Protein AF-A0A816GEP4-F1 (afdb_monomer_lite)

Radius of gyration: 15.09 Å; chains: 1; bounding box: 33×32×38 Å

InterPro domains:
  IPR001841 Zinc finger, RING-type [PF13639] (26-65)
  IPR001841 Zinc finger, RING-type [PS50089] (26-65)
  IPR001841 Zinc finger, RING-type [SM00184] (26-64)
  IPR003613 U-box domain [SM00504] (23-87)
  IPR013083 Zinc finger, RING/FYVE/PHD-type [G3DSA:3.30.40.10] (1-109)

Secondary structure (DSSP, 8-state):
--------BTTEEES-GGGS-GGGB-TTTSSB-SSEEE-TTS-EEEHHHHHHHHHHT-SB-TTT--B--STT-EEPPHHHHHHHHTSEEEETTT--EEEEGGGHHHHH-

Organism: Adineta ricciae (NCBI:txid249248)

Foldseek 3Di:
DDPPPQPPDPFKGFPDQPPDDQLQAAPQPRHGEDQWWAAPVRDIHHLVRVQCCCPPPDQADPPPRHGHDNVRIHGDDPVSVVSQQQGWIAGPPPRRTRHRNVCVVVVVD

Structure (mmCIF, N/CA/C/O backbone):
data_AF-A0A816GEP4-F1
#
_entry.id   AF-A0A816GEP4-F1
#
loop_
_atom_site.group_PDB
_atom_site.id
_atom_site.type_symbol
_atom_site.label_atom_id
_atom_site.label_alt_id
_atom_site.label_comp_id
_atom_site.label_asym_id
_atom_site.label_entity_id
_atom_site.label_seq_id
_atom_site.pdbx_PDB_ins_code
_atom_site.Cartn_x
_atom_site.Cartn_y
_atom_site.Cartn_z
_atom_site.occupancy
_atom_site.B_iso_or_equiv
_atom_site.auth_seq_id
_atom_site.auth_comp_id
_atom_site.auth_asym_id
_atom_site.auth_atom_id
_atom_site.pdbx_PDB_model_num
ATOM 1 N N . MET A 1 1 ? 11.938 -18.811 17.958 1.00 34.25 1 MET A N 1
ATOM 2 C CA . MET A 1 1 ? 11.730 -17.418 18.396 1.00 34.25 1 MET A CA 1
ATOM 3 C C . MET A 1 1 ? 10.942 -16.727 17.298 1.00 34.25 1 MET 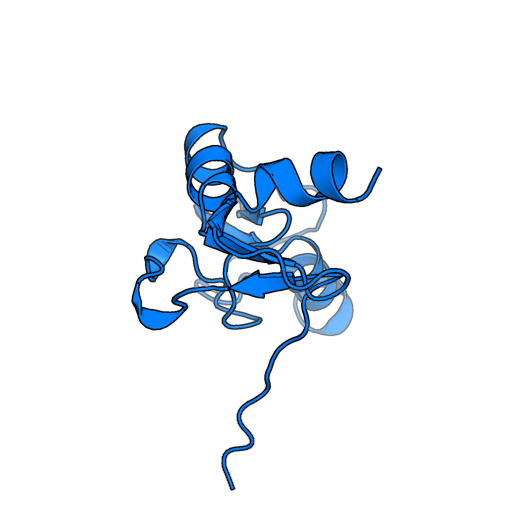A C 1
ATOM 5 O O . MET A 1 1 ? 11.526 -16.341 16.298 1.00 34.25 1 MET A O 1
ATOM 9 N N . PHE A 1 2 ? 9.617 -16.705 17.423 1.00 30.77 2 PHE A N 1
ATOM 10 C CA . PHE A 1 2 ? 8.728 -15.987 16.511 1.00 30.77 2 PHE A CA 1
ATOM 11 C C . PHE A 1 2 ? 8.091 -14.888 17.351 1.00 30.77 2 PHE A C 1
ATOM 13 O O . PHE A 1 2 ? 7.111 -15.126 18.054 1.00 30.77 2 PHE A O 1
ATOM 20 N N . GLU A 1 3 ? 8.736 -13.726 17.392 1.00 37.00 3 GLU A N 1
ATOM 21 C CA . GLU A 1 3 ? 8.128 -12.556 18.011 1.00 37.00 3 GLU A CA 1
ATOM 22 C C . GLU A 1 3 ? 6.952 -12.152 17.129 1.00 37.00 3 GLU A C 1
ATOM 24 O O . GLU A 1 3 ? 7.126 -11.770 15.970 1.00 37.00 3 GLU A O 1
ATOM 29 N N . GLN A 1 4 ? 5.753 -12.318 17.685 1.00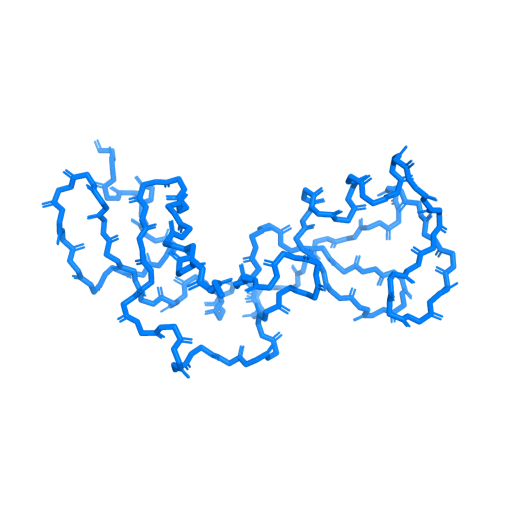 39.44 4 GLN A N 1
ATOM 30 C CA . GLN A 1 4 ? 4.531 -11.698 17.205 1.00 39.44 4 GLN A CA 1
ATOM 31 C C . GLN A 1 4 ? 4.805 -10.198 17.127 1.00 39.44 4 GLN A C 1
ATOM 33 O O . GLN A 1 4 ? 4.767 -9.489 18.132 1.00 39.44 4 GLN A O 1
ATOM 38 N N . ARG A 1 5 ? 5.171 -9.724 15.935 1.00 43.00 5 ARG A N 1
ATOM 39 C CA . ARG A 1 5 ? 5.257 -8.299 15.655 1.00 43.00 5 ARG A CA 1
ATOM 40 C C . ARG A 1 5 ? 3.826 -7.807 15.606 1.00 43.00 5 ARG A C 1
ATOM 42 O O . ARG A 1 5 ? 3.199 -7.844 14.559 1.00 43.00 5 ARG A O 1
ATOM 49 N N . ASN A 1 6 ? 3.335 -7.385 16.763 1.00 43.22 6 ASN A N 1
ATOM 50 C CA . ASN A 1 6 ? 2.208 -6.482 16.852 1.00 43.22 6 ASN A CA 1
ATOM 51 C C . ASN A 1 6 ? 2.639 -5.198 16.127 1.00 43.22 6 ASN A C 1
ATOM 53 O O . ASN A 1 6 ? 3.326 -4.345 16.695 1.00 43.22 6 ASN A O 1
ATOM 57 N N . THR A 1 7 ? 2.406 -5.142 14.816 1.00 48.84 7 THR A N 1
ATOM 58 C CA . THR A 1 7 ? 2.743 -3.992 13.984 1.00 48.84 7 THR A CA 1
ATOM 59 C C . THR A 1 7 ? 1.750 -2.904 14.326 1.00 48.84 7 THR A C 1
ATOM 61 O O . THR A 1 7 ? 0.668 -2.848 13.751 1.00 48.84 7 THR A O 1
ATOM 64 N N . VAL A 1 8 ? 2.116 -2.062 15.291 1.00 49.28 8 VAL A N 1
ATOM 65 C CA . VAL A 1 8 ? 1.450 -0.783 15.525 1.00 49.28 8 VAL A CA 1
ATOM 66 C C . VAL A 1 8 ? 1.559 -0.000 14.218 1.00 49.28 8 VAL A C 1
ATOM 68 O O . VAL A 1 8 ? 2.608 0.564 13.902 1.00 49.28 8 VAL A O 1
ATOM 71 N N . HIS A 1 9 ? 0.500 -0.048 13.415 1.00 63.91 9 HIS A N 1
ATOM 72 C CA . HIS A 1 9 ? 0.295 0.902 12.334 1.00 63.91 9 HIS A CA 1
ATOM 73 C C . HIS A 1 9 ? -0.063 2.234 12.990 1.00 63.91 9 HIS A C 1
ATOM 75 O O . HIS A 1 9 ? -0.601 2.240 14.093 1.00 63.91 9 HIS A O 1
ATOM 81 N N . ASP A 1 10 ? 0.291 3.347 12.351 1.00 69.81 10 ASP A N 1
ATOM 82 C CA . ASP A 1 10 ? 0.129 4.727 12.839 1.00 69.81 10 ASP A CA 1
ATOM 83 C C . ASP A 1 10 ? -1.268 4.970 13.479 1.00 69.81 10 ASP A C 1
ATOM 85 O O . ASP A 1 10 ? -2.228 5.321 12.799 1.00 69.81 10 ASP A O 1
ATOM 89 N N . GLY A 1 11 ? -1.415 4.693 14.782 1.00 84.06 11 GLY A N 1
ATOM 90 C CA . GLY A 1 11 ? -2.655 4.870 15.549 1.00 84.06 11 GLY A CA 1
ATOM 91 C C . GLY A 1 11 ? -3.690 3.725 15.559 1.00 84.06 11 GLY A C 1
ATOM 92 O O . GLY A 1 11 ? -4.766 3.927 16.134 1.00 84.06 11 GLY A O 1
ATOM 93 N N . TYR A 1 12 ? -3.432 2.543 14.976 1.00 91.38 12 TYR A N 1
ATOM 94 C CA . TYR A 1 12 ? -4.423 1.449 14.961 1.00 91.38 12 TYR A CA 1
ATOM 95 C C . TYR A 1 12 ? -3.865 0.016 14.895 1.00 91.38 12 TYR A C 1
ATOM 97 O O . TYR A 1 12 ? -2.746 -0.232 14.449 1.00 91.38 12 TYR A O 1
ATOM 105 N N . GLU A 1 13 ? -4.710 -0.939 15.293 1.00 92.00 13 GLU A N 1
ATOM 106 C CA . GLU A 1 13 ? -4.533 -2.391 15.140 1.00 92.00 13 GLU A CA 1
ATOM 107 C C . GLU A 1 13 ? -5.718 -2.994 14.358 1.00 92.00 13 GLU A C 1
ATOM 109 O O . GLU A 1 13 ? -6.837 -2.486 14.442 1.00 92.00 13 GLU A O 1
ATOM 114 N N . TYR A 1 14 ? -5.509 -4.049 13.566 1.00 93.06 14 TYR A N 1
ATOM 115 C CA . TYR A 1 14 ? -6.610 -4.724 12.862 1.00 93.06 14 TYR A CA 1
ATOM 116 C C . TYR A 1 14 ? -7.395 -5.612 13.835 1.00 93.06 14 TYR A C 1
ATOM 118 O O . TYR A 1 14 ? -6.806 -6.326 14.640 1.00 93.06 14 TYR A O 1
ATOM 126 N N . VAL A 1 15 ? -8.730 -5.580 13.764 1.00 92.62 15 VAL A N 1
ATOM 127 C CA . VAL A 1 15 ? -9.588 -6.338 14.700 1.00 92.62 15 VAL A CA 1
ATOM 128 C C . VAL A 1 15 ? -9.494 -7.847 14.465 1.00 92.62 15 VAL A C 1
ATOM 130 O O . VAL A 1 15 ? -9.502 -8.619 15.419 1.00 92.62 15 VAL A O 1
ATOM 133 N N . ASP A 1 16 ? -9.411 -8.263 13.202 1.00 88.56 16 ASP A N 1
ATOM 134 C CA . ASP A 1 16 ? -9.304 -9.668 12.812 1.00 88.56 16 ASP A CA 1
ATOM 135 C C . ASP A 1 16 ? -8.407 -9.800 11.575 1.00 88.56 16 ASP A C 1
ATOM 137 O O . ASP A 1 16 ? -8.878 -9.788 10.437 1.00 88.56 16 ASP A O 1
ATOM 141 N N . GLU A 1 17 ? -7.095 -9.902 11.804 1.00 86.50 17 GLU A N 1
ATOM 142 C CA . GLU A 1 17 ? -6.099 -10.085 10.740 1.00 86.50 17 GLU A CA 1
ATOM 143 C C . GLU A 1 17 ? -6.316 -11.368 9.929 1.00 86.50 17 GLU A C 1
ATOM 145 O O . GLU A 1 17 ? -6.050 -11.385 8.729 1.00 86.50 17 GLU A O 1
ATOM 150 N N . ALA A 1 18 ? -6.823 -12.432 10.559 1.00 88.19 18 ALA A N 1
ATOM 151 C CA . ALA A 1 18 ? -7.036 -13.720 9.902 1.00 88.19 18 ALA A CA 1
ATOM 152 C C . ALA A 1 18 ? -8.205 -13.682 8.904 1.00 88.19 18 ALA A C 1
ATOM 154 O O . ALA A 1 18 ? -8.241 -14.483 7.971 1.00 88.19 18 ALA A O 1
ATOM 155 N N . SER A 1 19 ? -9.144 -12.750 9.088 1.00 90.19 19 SER A N 1
ATOM 156 C CA . SER A 1 19 ? -10.260 -12.521 8.163 1.00 90.19 19 SER A CA 1
ATOM 157 C C . SER A 1 19 ? -9.908 -11.666 6.944 1.00 90.19 19 SER A C 1
ATOM 159 O O . SER A 1 19 ? -10.728 -11.537 6.031 1.00 90.19 19 SER A O 1
ATOM 161 N N . ILE A 1 20 ? -8.721 -11.051 6.918 1.00 94.06 20 ILE A N 1
ATOM 162 C CA . ILE A 1 20 ? -8.327 -10.169 5.822 1.00 94.06 20 ILE A CA 1
ATOM 163 C C . ILE A 1 20 ? -8.013 -11.008 4.587 1.00 94.06 20 ILE A C 1
ATOM 165 O O . ILE A 1 20 ? -7.227 -11.952 4.640 1.00 94.06 20 ILE A O 1
ATOM 169 N N . ASP A 1 21 ? -8.614 -10.624 3.462 1.00 95.44 21 ASP A N 1
ATOM 170 C CA . ASP A 1 21 ? -8.377 -11.271 2.176 1.00 95.44 21 ASP A CA 1
ATOM 171 C C . ASP A 1 21 ? -6.871 -11.233 1.826 1.00 95.44 21 ASP A C 1
ATOM 173 O O . ASP A 1 21 ? -6.288 -10.141 1.785 1.00 95.44 21 ASP A O 1
ATOM 177 N N . PRO A 1 22 ? -6.228 -12.389 1.570 1.00 93.62 22 PRO A N 1
ATOM 178 C CA . PRO A 1 22 ? -4.826 -12.457 1.162 1.00 93.62 22 PRO A CA 1
ATOM 179 C C . PRO A 1 22 ? -4.492 -11.593 -0.060 1.00 93.62 22 PRO A C 1
ATOM 181 O O . PRO A 1 22 ? -3.377 -11.080 -0.151 1.00 93.62 22 PRO A O 1
ATOM 184 N N . GLU A 1 23 ? -5.454 -11.360 -0.958 1.00 94.44 23 GLU A N 1
ATOM 185 C CA . GLU A 1 23 ? -5.292 -10.503 -2.140 1.00 94.44 23 GLU A CA 1
ATOM 186 C C . GLU A 1 23 ? -5.139 -9.013 -1.780 1.00 94.44 23 GLU A C 1
ATOM 188 O O . GLU A 1 23 ? -4.784 -8.190 -2.624 1.00 94.44 23 GLU A O 1
ATOM 193 N N . LEU A 1 24 ? -5.390 -8.638 -0.522 1.00 96.19 24 LEU A N 1
ATOM 194 C CA . LEU A 1 24 ? -5.193 -7.287 0.006 1.00 96.19 24 LEU A CA 1
ATOM 195 C C . LEU A 1 24 ? -3.854 -7.117 0.737 1.00 96.19 24 LEU A C 1
ATOM 197 O O . LEU A 1 24 ? -3.597 -6.036 1.278 1.00 96.19 24 LEU A O 1
ATOM 201 N N . ILE A 1 25 ? -3.008 -8.151 0.774 1.00 95.75 25 ILE A N 1
ATOM 202 C CA . ILE A 1 25 ? -1.749 -8.171 1.520 1.00 95.75 25 ILE A CA 1
ATOM 203 C C . ILE A 1 25 ? -0.562 -7.844 0.611 1.00 95.75 25 ILE A C 1
ATOM 205 O O . ILE A 1 25 ? -0.365 -8.419 -0.456 1.00 95.75 25 ILE A O 1
ATOM 209 N N . CYS A 1 26 ? 0.304 -6.944 1.071 1.00 96.12 26 CYS A N 1
ATOM 210 C CA . CYS A 1 26 ? 1.545 -6.634 0.378 1.00 96.12 26 CYS A CA 1
ATOM 211 C C . CYS A 1 26 ? 2.593 -7.729 0.582 1.00 96.12 26 CYS A C 1
ATOM 213 O O . CYS A 1 26 ? 2.970 -8.030 1.712 1.00 96.12 26 CYS A O 1
ATOM 215 N N . SER A 1 27 ? 3.170 -8.237 -0.506 1.00 94.56 27 SER A N 1
ATOM 216 C CA . SER A 1 27 ? 4.206 -9.279 -0.454 1.00 94.56 27 SER A CA 1
ATOM 217 C C . SER A 1 27 ? 5.582 -8.806 0.042 1.00 94.56 27 SER A C 1
ATOM 219 O O . SER A 1 27 ? 6.476 -9.627 0.210 1.00 94.56 27 SER A O 1
ATOM 221 N N . ILE A 1 28 ? 5.774 -7.502 0.290 1.00 94.06 28 ILE A N 1
ATOM 222 C CA . ILE A 1 28 ? 7.022 -6.959 0.860 1.00 94.06 28 ILE A CA 1
ATOM 223 C C . ILE A 1 28 ? 6.931 -6.844 2.387 1.00 94.06 28 ILE A C 1
ATOM 225 O O . ILE A 1 28 ? 7.832 -7.295 3.089 1.00 94.06 28 ILE A O 1
ATOM 229 N N . CYS A 1 29 ? 5.878 -6.209 2.916 1.00 93.75 29 CYS A N 1
ATOM 230 C CA . CYS A 1 29 ? 5.720 -6.016 4.364 1.00 93.75 29 CYS A CA 1
ATOM 231 C C . CYS A 1 29 ? 4.829 -7.065 5.040 1.00 93.75 29 CYS A C 1
ATOM 233 O O . CYS A 1 29 ? 4.797 -7.107 6.266 1.00 93.75 29 CYS A O 1
ATOM 235 N N . HIS A 1 30 ? 4.129 -7.897 4.263 1.00 92.88 30 HIS A N 1
ATOM 236 C CA . HIS A 1 30 ? 3.168 -8.901 4.731 1.00 92.88 30 HIS A CA 1
ATOM 237 C C . HIS A 1 30 ? 2.032 -8.311 5.573 1.00 92.88 30 HIS A C 1
ATOM 239 O O . HIS A 1 30 ? 1.602 -8.904 6.556 1.00 92.88 30 HIS A O 1
ATOM 245 N N . GLN A 1 31 ? 1.574 -7.116 5.204 1.00 92.88 31 GLN A N 1
ATOM 246 C CA . GLN A 1 31 ? 0.484 -6.395 5.860 1.00 92.88 31 GLN A CA 1
ATOM 247 C C . GLN A 1 31 ? -0.523 -5.906 4.815 1.00 92.88 31 GLN A C 1
ATOM 249 O O . GLN A 1 31 ? -0.145 -5.772 3.642 1.00 92.88 31 GLN A O 1
ATOM 254 N N . PRO A 1 32 ? -1.777 -5.608 5.205 1.00 94.94 32 PRO A N 1
ATOM 255 C CA . PRO A 1 32 ? -2.754 -5.051 4.281 1.00 94.94 32 PRO A CA 1
ATOM 256 C C . PRO A 1 32 ? -2.238 -3.764 3.636 1.00 94.94 32 PRO A C 1
ATOM 258 O O . PRO A 1 32 ? -1.592 -2.944 4.293 1.00 94.94 32 PRO A O 1
ATOM 261 N N . PHE A 1 33 ? -2.512 -3.573 2.347 1.00 95.94 33 PHE A N 1
ATOM 262 C CA . PHE A 1 33 ? -1.909 -2.484 1.585 1.00 95.94 33 PHE A CA 1
ATOM 263 C C . PHE A 1 33 ? -2.150 -1.093 2.198 1.00 95.94 33 PHE A C 1
ATOM 265 O O . PHE A 1 33 ? -3.292 -0.685 2.445 1.00 95.94 33 PHE A O 1
ATOM 272 N N . GLN A 1 34 ? -1.071 -0.320 2.331 1.00 93.06 34 GLN A N 1
ATOM 273 C CA . GLN A 1 34 ? -1.084 1.098 2.689 1.00 93.06 34 GLN A CA 1
ATOM 274 C C . GLN A 1 34 ? -0.616 1.932 1.492 1.00 93.06 34 GLN A C 1
ATOM 276 O O . GLN A 1 34 ? 0.469 1.696 0.955 1.00 93.06 34 GLN A O 1
ATOM 281 N N . ASP A 1 35 ? -1.448 2.883 1.059 1.00 93.31 35 ASP A N 1
ATOM 282 C CA . ASP A 1 35 ? -1.255 3.647 -0.183 1.00 93.31 35 ASP A CA 1
ATOM 283 C C . ASP A 1 35 ? -0.788 2.769 -1.359 1.00 93.31 35 ASP A C 1
ATOM 285 O O . ASP A 1 35 ? 0.300 2.991 -1.902 1.00 93.31 35 ASP A O 1
ATOM 289 N N . PRO A 1 36 ? -1.540 1.722 -1.740 1.00 96.81 36 PRO A N 1
ATOM 290 C CA . PRO A 1 36 ? -1.073 0.802 -2.766 1.00 96.81 36 PRO A CA 1
ATOM 291 C C . PRO A 1 36 ? -0.839 1.488 -4.113 1.00 96.81 3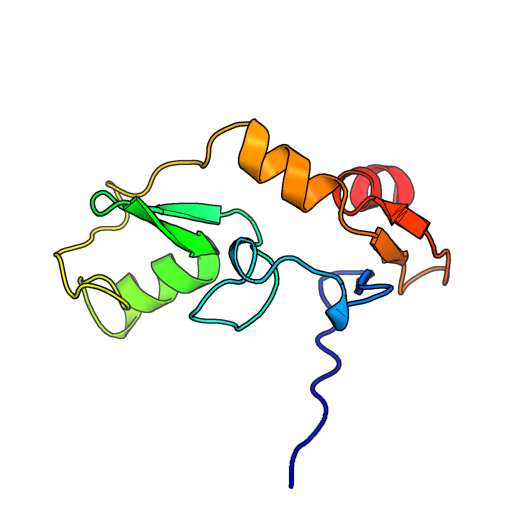6 PRO A C 1
ATOM 293 O O . PRO A 1 36 ? -1.557 2.419 -4.491 1.00 96.81 36 PRO A O 1
ATOM 296 N N . GLN A 1 37 ? 0.154 0.984 -4.840 1.00 97.25 37 GLN A N 1
ATOM 297 C CA . GLN A 1 37 ? 0.458 1.343 -6.219 1.00 97.25 37 GLN A CA 1
ATOM 298 C C . GLN A 1 37 ? 0.401 0.097 -7.102 1.00 97.25 37 GLN A C 1
ATOM 300 O O . GLN A 1 37 ? 0.953 -0.942 -6.731 1.00 97.25 37 GLN A O 1
ATOM 305 N N . TYR A 1 38 ? -0.206 0.234 -8.279 1.00 97.19 38 TYR A N 1
ATOM 306 C CA . TYR A 1 38 ? -0.033 -0.709 -9.371 1.00 97.19 38 TYR A CA 1
ATOM 307 C C . TYR A 1 38 ? 1.310 -0.482 -10.049 1.00 97.19 38 TYR A C 1
ATOM 309 O O . TYR A 1 38 ? 1.742 0.651 -10.289 1.00 97.19 38 TYR A O 1
ATOM 317 N N . THR A 1 39 ? 1.940 -1.592 -10.393 1.00 96.12 39 THR A N 1
ATOM 318 C CA . THR A 1 39 ? 3.086 -1.632 -11.293 1.00 96.12 39 THR A CA 1
ATOM 319 C C . THR A 1 39 ? 2.621 -1.838 -12.741 1.00 96.12 39 THR A C 1
ATOM 321 O O . THR A 1 39 ? 1.529 -2.360 -12.965 1.00 96.12 39 THR A O 1
ATOM 324 N N . PRO A 1 40 ? 3.449 -1.521 -13.756 1.00 95.19 40 PRO A N 1
ATOM 325 C CA . PRO A 1 40 ? 3.140 -1.816 -15.162 1.00 95.19 40 PRO A CA 1
ATOM 326 C C . PRO A 1 40 ? 2.994 -3.311 -15.480 1.00 95.19 40 PRO A C 1
ATOM 328 O O . PRO A 1 40 ? 2.636 -3.669 -16.599 1.00 95.19 40 PRO A O 1
ATOM 331 N N . CYS A 1 41 ? 3.349 -4.187 -14.539 1.00 95.69 41 CYS A N 1
ATOM 332 C CA . CYS A 1 41 ? 3.196 -5.629 -14.652 1.00 95.69 41 CYS A CA 1
ATOM 333 C C . CYS A 1 41 ? 1.993 -6.186 -13.881 1.00 95.69 41 CYS A C 1
ATOM 335 O O . CYS A 1 41 ? 1.942 -7.398 -13.696 1.00 95.69 41 CYS A O 1
ATOM 337 N N . ASP A 1 42 ? 1.067 -5.316 -13.464 1.00 94.12 42 ASP A N 1
ATOM 338 C CA . ASP A 1 42 ? -0.176 -5.615 -12.736 1.00 94.12 42 ASP A CA 1
ATOM 339 C C . ASP A 1 42 ? -0.001 -6.113 -11.288 1.00 94.12 42 ASP A C 1
ATOM 341 O O . ASP A 1 42 ? -0.980 -6.345 -10.582 1.00 94.12 42 ASP A O 1
ATOM 345 N N . ASP A 1 43 ? 1.234 -6.187 -10.784 1.00 96.06 43 ASP A N 1
ATOM 346 C CA . ASP A 1 43 ? 1.500 -6.456 -9.369 1.00 96.06 43 ASP A CA 1
ATOM 347 C C . ASP A 1 43 ? 1.226 -5.207 -8.510 1.00 96.06 43 ASP A C 1
ATOM 349 O O . ASP A 1 43 ? 1.456 -4.071 -8.949 1.00 96.06 43 ASP A O 1
ATOM 353 N N . THR A 1 44 ? 0.790 -5.415 -7.263 1.00 97.69 44 THR A N 1
ATOM 354 C CA . THR A 1 44 ? 0.430 -4.340 -6.321 1.00 97.69 44 THR A CA 1
ATOM 355 C C . THR A 1 44 ? 1.298 -4.370 -5.068 1.00 97.69 44 THR A C 1
ATOM 357 O O . THR A 1 44 ? 1.548 -5.424 -4.488 1.00 97.69 44 THR A O 1
ATOM 360 N N . PHE A 1 45 ? 1.729 -3.194 -4.608 1.00 97.38 45 PHE A N 1
ATOM 361 C CA . PHE A 1 45 ? 2.548 -3.038 -3.401 1.00 97.38 45 PHE A CA 1
ATOM 362 C C . PHE A 1 45 ? 2.188 -1.756 -2.654 1.00 97.38 45 PHE A C 1
ATOM 364 O O . PHE A 1 45 ? 1.704 -0.802 -3.260 1.00 97.38 45 PHE A O 1
ATOM 371 N N . CYS A 1 46 ? 2.494 -1.673 -1.356 1.00 97.00 46 CYS A N 1
ATOM 372 C CA . CYS A 1 46 ? 2.456 -0.394 -0.641 1.00 97.00 46 CYS A CA 1
ATOM 373 C C . CYS A 1 46 ? 3.442 0.591 -1.283 1.00 97.00 46 CYS A C 1
ATOM 375 O O . CYS A 1 46 ? 4.586 0.210 -1.552 1.00 97.00 46 CYS A O 1
ATOM 377 N N . ARG A 1 47 ? 3.055 1.864 -1.448 1.00 95.44 47 ARG A N 1
ATOM 378 C CA . ARG A 1 47 ? 3.919 2.905 -2.038 1.00 95.44 47 ARG A CA 1
ATOM 379 C C . ARG A 1 47 ? 5.303 2.937 -1.395 1.00 95.44 47 ARG A C 1
ATOM 381 O O . ARG A 1 47 ? 6.303 2.831 -2.093 1.00 95.44 47 ARG A O 1
ATOM 388 N N . ARG A 1 48 ? 5.370 3.012 -0.060 1.00 94.56 48 ARG A N 1
ATOM 389 C CA . ARG A 1 48 ? 6.652 3.032 0.669 1.00 94.56 48 ARG A CA 1
ATOM 390 C C . ARG A 1 48 ? 7.497 1.790 0.388 1.00 94.56 48 ARG A C 1
ATOM 392 O O . ARG A 1 48 ? 8.691 1.924 0.144 1.00 94.56 48 ARG A O 1
ATOM 399 N N . CYS A 1 49 ? 6.880 0.609 0.389 1.00 95.31 49 CYS A N 1
ATOM 400 C CA . CYS A 1 49 ? 7.580 -0.654 0.177 1.00 95.31 49 CYS A CA 1
ATOM 401 C C . CYS A 1 49 ? 8.216 -0.725 -1.214 1.00 95.31 49 CYS A C 1
ATOM 403 O O . CYS A 1 49 ? 9.410 -0.994 -1.323 1.00 95.31 49 CYS A O 1
ATOM 405 N N . ILE A 1 50 ? 7.448 -0.443 -2.271 1.00 95.44 50 ILE A N 1
ATOM 406 C CA . ILE A 1 50 ? 7.970 -0.537 -3.639 1.00 95.44 50 ILE A CA 1
ATOM 407 C C . ILE A 1 50 ? 8.946 0.594 -3.970 1.00 95.44 50 ILE A C 1
ATOM 409 O O . ILE A 1 50 ? 9.952 0.355 -4.631 1.00 95.44 50 ILE A O 1
ATOM 413 N N . THR A 1 51 ? 8.723 1.808 -3.456 1.00 94.44 51 THR A N 1
ATOM 414 C CA . THR A 1 51 ? 9.676 2.912 -3.624 1.00 94.44 51 THR A CA 1
ATOM 415 C C . THR A 1 51 ? 11.014 2.585 -2.966 1.00 94.44 51 THR A C 1
ATOM 417 O O . THR A 1 51 ? 12.055 2.744 -3.599 1.00 94.44 51 THR A O 1
ATOM 420 N N . GLN A 1 52 ? 11.002 2.069 -1.732 1.00 94.12 52 GLN A N 1
ATOM 421 C CA . GLN A 1 52 ? 12.230 1.671 -1.046 1.00 94.12 52 GLN A CA 1
ATOM 422 C C . GLN A 1 52 ? 12.941 0.527 -1.777 1.00 94.12 52 GLN A C 1
ATOM 424 O O . GLN A 1 52 ? 14.162 0.566 -1.919 1.00 94.12 52 GLN A O 1
ATOM 429 N N . TRP A 1 53 ? 12.198 -0.463 -2.276 1.00 94.50 53 TRP A N 1
ATOM 430 C CA . TRP A 1 53 ? 12.749 -1.559 -3.074 1.00 94.50 53 TRP A CA 1
ATOM 431 C C . TRP A 1 53 ? 13.502 -1.048 -4.313 1.00 94.50 53 TRP A C 1
ATOM 433 O O . TRP A 1 53 ? 14.672 -1.392 -4.511 1.00 94.50 53 TRP A O 1
ATOM 443 N N . ILE A 1 54 ? 12.871 -0.148 -5.079 1.00 93.81 54 ILE A N 1
ATOM 444 C CA . ILE A 1 54 ? 13.460 0.453 -6.285 1.00 93.81 54 ILE A CA 1
ATOM 445 C C . ILE A 1 54 ? 14.714 1.269 -5.957 1.00 93.81 54 ILE A C 1
ATOM 447 O O . ILE A 1 54 ? 15.713 1.177 -6.665 1.00 93.81 54 ILE A O 1
ATOM 451 N N . GLN A 1 55 ? 14.685 2.046 -4.873 1.00 91.44 55 GLN A N 1
ATOM 452 C CA . GLN A 1 55 ? 15.791 2.931 -4.495 1.00 91.44 55 GLN A CA 1
ATOM 453 C C . GLN A 1 55 ? 17.002 2.200 -3.913 1.00 91.44 55 GLN A C 1
ATOM 455 O O . GLN A 1 55 ? 18.128 2.658 -4.085 1.00 91.44 55 GLN A O 1
ATOM 460 N N . THR A 1 56 ? 16.783 1.110 -3.176 1.00 86.00 56 THR A N 1
ATOM 461 C CA . THR A 1 56 ? 17.851 0.483 -2.381 1.00 86.00 56 THR A CA 1
ATOM 462 C C . THR A 1 56 ? 18.502 -0.710 -3.060 1.00 86.00 56 THR A C 1
ATOM 464 O O . THR A 1 56 ? 19.676 -0.969 -2.809 1.00 86.00 56 THR A O 1
ATOM 467 N N . GLN A 1 57 ? 17.753 -1.474 -3.858 1.00 68.69 57 GLN A N 1
ATOM 468 C CA . GLN A 1 57 ? 18.164 -2.840 -4.183 1.00 68.69 57 GLN A CA 1
ATOM 469 C C . GLN A 1 57 ? 17.961 -3.218 -5.645 1.00 68.69 57 GLN A C 1
ATOM 471 O O . GLN A 1 57 ? 18.752 -4.011 -6.158 1.00 68.69 57 GLN A O 1
ATOM 476 N N . ASN A 1 58 ? 16.907 -2.739 -6.319 1.00 75.69 58 ASN A N 1
ATOM 477 C CA . ASN A 1 58 ? 16.538 -3.343 -7.597 1.00 75.69 58 ASN A CA 1
ATOM 478 C C . ASN A 1 58 ? 15.529 -2.524 -8.419 1.00 75.69 58 ASN A C 1
ATOM 480 O O . ASN A 1 58 ? 14.439 -2.234 -7.945 1.00 75.69 58 ASN A O 1
ATOM 484 N N . THR A 1 59 ? 15.805 -2.269 -9.697 1.00 88.38 59 THR A N 1
ATOM 485 C CA . THR A 1 59 ? 14.847 -1.666 -10.648 1.00 88.38 59 THR A CA 1
ATOM 486 C C . THR A 1 59 ? 13.928 -2.714 -11.288 1.00 88.38 59 THR A C 1
ATOM 488 O O . THR A 1 59 ? 13.603 -2.644 -12.472 1.00 88.38 59 THR A O 1
ATOM 491 N N . SER A 1 60 ? 13.515 -3.732 -10.528 1.00 93.88 60 SER A N 1
ATOM 492 C CA . SER A 1 60 ? 12.643 -4.806 -11.018 1.00 93.88 60 SER A CA 1
ATOM 493 C C . SER A 1 60 ? 11.569 -5.208 -10.012 1.00 93.88 60 SER A C 1
ATOM 495 O O . SER A 1 60 ? 11.719 -5.006 -8.810 1.00 93.88 60 SER A O 1
ATOM 497 N N . CYS A 1 61 ? 10.469 -5.776 -10.503 1.00 94.81 61 CYS A N 1
ATOM 498 C CA . CYS A 1 61 ? 9.350 -6.232 -9.692 1.00 94.81 61 CYS A CA 1
ATOM 499 C C . CYS A 1 61 ? 9.768 -7.396 -8.775 1.00 94.81 61 CYS A C 1
ATOM 501 O O . CYS A 1 61 ? 10.311 -8.383 -9.278 1.00 94.81 61 CYS A O 1
ATOM 503 N N . PRO A 1 62 ? 9.459 -7.344 -7.463 1.00 93.19 62 PRO A N 1
ATOM 504 C CA . PRO A 1 62 ? 9.736 -8.440 -6.532 1.00 93.19 62 PRO A CA 1
ATOM 505 C C . PRO A 1 62 ? 9.112 -9.788 -6.927 1.00 93.19 62 PRO A C 1
ATOM 507 O O . PRO A 1 62 ? 9.651 -10.833 -6.572 1.00 93.19 62 PRO A O 1
ATOM 510 N N . ILE A 1 63 ? 7.990 -9.770 -7.656 1.00 93.81 63 ILE A N 1
ATOM 511 C CA . ILE A 1 63 ? 7.214 -10.969 -8.002 1.00 93.81 63 ILE A CA 1
ATOM 512 C C . ILE A 1 63 ? 7.653 -11.519 -9.362 1.00 93.81 63 ILE A C 1
ATOM 514 O O . ILE A 1 63 ? 8.170 -12.631 -9.458 1.00 93.81 63 ILE A O 1
ATOM 518 N N . CYS A 1 64 ? 7.486 -10.732 -10.426 1.00 94.50 64 CYS A N 1
ATOM 519 C CA . CYS A 1 64 ? 7.705 -11.199 -11.797 1.00 94.50 64 CYS A CA 1
ATOM 520 C C . CYS A 1 64 ? 9.050 -10.775 -12.413 1.00 94.50 64 CYS A C 1
ATOM 522 O O . CYS A 1 64 ? 9.340 -11.146 -13.551 1.00 94.50 64 CYS A O 1
ATOM 524 N N . ARG A 1 65 ? 9.875 -9.999 -11.691 1.00 93.00 65 ARG A N 1
ATOM 525 C CA . ARG A 1 65 ? 11.204 -9.505 -12.118 1.00 93.00 65 ARG A CA 1
ATOM 526 C C . ARG A 1 65 ? 11.215 -8.619 -13.371 1.00 93.00 65 ARG A C 1
ATOM 528 O O . ARG A 1 65 ? 12.283 -8.328 -13.904 1.00 93.00 65 ARG A O 1
ATOM 535 N N . LYS A 1 66 ? 10.053 -8.150 -13.840 1.00 94.62 66 LYS A N 1
ATOM 536 C CA . LYS A 1 66 ? 9.962 -7.138 -14.908 1.00 94.62 66 LYS A CA 1
ATOM 537 C C . LYS A 1 66 ? 10.511 -5.795 -14.424 1.00 94.62 66 LYS A C 1
ATOM 539 O O . LYS A 1 66 ? 10.434 -5.500 -13.238 1.00 94.62 66 LYS A O 1
ATOM 544 N N . PHE A 1 67 ? 11.056 -4.987 -15.330 1.00 93.94 67 PHE A N 1
ATOM 545 C CA . PHE A 1 67 ? 11.637 -3.684 -14.992 1.00 93.94 67 PHE A CA 1
ATOM 546 C C . PHE A 1 67 ? 10.605 -2.725 -14.376 1.00 93.94 67 PHE A C 1
ATOM 548 O O . PHE A 1 67 ? 9.479 -2.636 -14.864 1.00 93.94 67 PHE A O 1
ATOM 555 N N . LEU A 1 68 ? 11.021 -1.979 -13.351 1.00 94.25 68 LEU A N 1
ATOM 556 C CA . LEU A 1 68 ? 10.249 -0.946 -12.666 1.00 94.25 68 LEU A CA 1
ATOM 557 C C . LEU A 1 68 ? 11.079 0.333 -12.490 1.00 94.25 68 LEU A C 1
ATOM 559 O O . LEU A 1 68 ? 12.271 0.281 -12.193 1.00 94.25 68 LEU A O 1
ATOM 563 N N . SER A 1 69 ? 10.410 1.478 -12.602 1.00 93.31 69 SER A N 1
ATOM 564 C CA . SER A 1 69 ? 10.869 2.790 -12.134 1.00 93.31 69 SER A CA 1
ATOM 565 C C . SER A 1 69 ? 9.833 3.349 -11.146 1.00 93.31 69 SER A C 1
ATOM 567 O O . SER A 1 69 ? 8.767 2.770 -10.934 1.00 93.31 69 SER A O 1
ATOM 569 N N . ILE A 1 70 ? 10.146 4.462 -10.493 1.00 92.62 70 ILE A N 1
ATOM 570 C CA . ILE A 1 70 ? 9.190 5.164 -9.629 1.00 92.62 70 ILE A CA 1
ATOM 571 C C . ILE A 1 70 ? 8.116 5.854 -10.485 1.00 92.62 70 ILE A C 1
ATOM 573 O O . ILE A 1 70 ? 6.945 5.852 -10.116 1.00 92.62 70 ILE A O 1
ATOM 577 N N . ASP A 1 71 ? 8.497 6.393 -11.647 1.00 93.44 71 ASP A N 1
ATOM 578 C CA . ASP A 1 71 ? 7.624 7.207 -12.510 1.00 93.44 71 ASP A CA 1
ATOM 579 C C . ASP A 1 71 ? 6.481 6.428 -13.170 1.00 93.44 71 ASP A C 1
ATOM 581 O O . ASP A 1 71 ? 5.495 7.007 -13.616 1.00 93.44 71 ASP A O 1
ATOM 585 N N . ASN A 1 72 ? 6.616 5.109 -13.267 1.00 92.94 72 ASN A N 1
ATOM 586 C CA . ASN A 1 72 ? 5.645 4.214 -13.891 1.00 92.94 72 ASN A CA 1
ATOM 587 C C . ASN A 1 72 ? 4.814 3.426 -12.861 1.00 92.94 72 ASN A C 1
ATOM 589 O O . ASN A 1 72 ? 4.087 2.507 -13.234 1.00 92.94 72 ASN A O 1
ATOM 593 N N . LEU A 1 73 ? 4.864 3.815 -11.583 1.00 95.50 73 LEU A N 1
ATOM 594 C CA . LEU A 1 73 ? 3.905 3.383 -10.567 1.00 95.50 73 LEU A CA 1
ATOM 595 C C . LEU A 1 73 ? 2.627 4.222 -10.656 1.00 95.50 73 LEU A C 1
ATOM 597 O O . LEU A 1 73 ? 2.680 5.440 -10.822 1.00 95.50 73 LEU A O 1
ATOM 601 N N . THR A 1 74 ? 1.469 3.579 -10.524 1.00 96.69 74 THR A N 1
ATOM 602 C CA . THR A 1 74 ? 0.170 4.259 -10.630 1.00 96.69 74 THR A CA 1
ATOM 603 C C . THR A 1 74 ? -0.724 3.970 -9.432 1.00 96.69 74 THR A C 1
ATOM 605 O O . THR A 1 74 ? -0.624 2.929 -8.790 1.00 96.69 74 THR A O 1
ATOM 608 N N . GLN A 1 75 ? -1.621 4.904 -9.114 1.00 94.19 75 GLN A N 1
ATOM 609 C CA . GLN A 1 75 ? -2.585 4.722 -8.029 1.00 94.19 75 GLN A CA 1
ATOM 610 C C . GLN A 1 75 ? -3.549 3.580 -8.346 1.00 94.19 75 GLN A C 1
ATOM 612 O O . GLN A 1 75 ? -4.032 3.459 -9.473 1.00 94.19 75 GLN A O 1
ATOM 617 N N . VAL A 1 76 ? -3.903 2.800 -7.325 1.00 95.81 76 VAL A N 1
ATOM 618 C CA . VAL A 1 76 ? -4.929 1.771 -7.500 1.00 95.81 76 VAL A CA 1
ATOM 619 C C . VAL A 1 76 ? -6.301 2.359 -7.808 1.00 95.81 76 VAL A C 1
ATOM 621 O O . VAL A 1 76 ? -6.622 3.505 -7.471 1.00 95.81 76 VAL A O 1
ATOM 624 N N . ASN A 1 77 ? -7.150 1.524 -8.401 1.00 95.94 77 ASN A N 1
ATOM 625 C CA . ASN A 1 77 ? -8.533 1.867 -8.678 1.00 95.94 77 ASN A CA 1
ATOM 626 C C . ASN A 1 77 ? -9.345 2.073 -7.378 1.00 95.94 77 ASN A C 1
ATOM 628 O O . ASN A 1 77 ? -8.995 1.614 -6.287 1.00 95.94 77 ASN A O 1
ATOM 632 N N . ARG A 1 78 ? -10.470 2.788 -7.500 1.00 96.31 78 ARG A N 1
ATOM 633 C CA . ARG A 1 78 ? -11.370 3.057 -6.365 1.00 96.31 78 ARG A CA 1
ATOM 634 C C . ARG A 1 78 ? -11.876 1.782 -5.671 1.00 96.31 78 ARG A C 1
ATOM 636 O O . ARG A 1 78 ? -11.903 1.792 -4.445 1.00 96.31 78 ARG A O 1
ATOM 643 N N . PRO A 1 79 ? -12.255 0.697 -6.379 1.00 96.88 79 PRO A N 1
ATOM 644 C CA . PRO A 1 79 ? -12.721 -0.525 -5.726 1.00 96.88 79 PRO A CA 1
ATOM 645 C C . PRO A 1 79 ? -11.713 -1.120 -4.741 1.00 96.88 79 PRO A C 1
ATOM 647 O O . PRO A 1 79 ? -12.092 -1.366 -3.598 1.00 96.88 79 PRO A O 1
ATOM 650 N N . LEU A 1 80 ? -10.444 -1.273 -5.136 1.00 95.88 80 LEU A N 1
ATOM 651 C CA . LEU A 1 80 ? -9.406 -1.815 -4.258 1.00 95.88 80 LEU A CA 1
ATOM 652 C C . LEU A 1 80 ? -9.174 -0.908 -3.043 1.00 95.88 80 LEU A C 1
ATOM 654 O O . LEU A 1 80 ? -9.143 -1.376 -1.906 1.00 95.88 80 LEU A O 1
ATOM 658 N N . ARG A 1 81 ? -9.117 0.413 -3.254 1.00 96.19 81 ARG A N 1
ATOM 659 C CA . ARG A 1 81 ? -9.031 1.382 -2.150 1.00 96.19 81 ARG A CA 1
ATOM 660 C C . ARG A 1 81 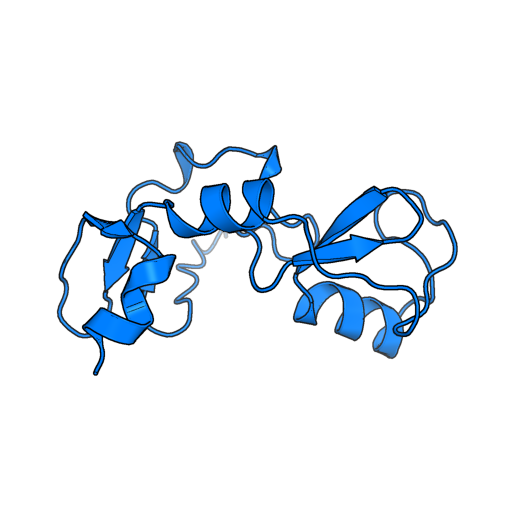? -10.206 1.251 -1.176 1.00 96.19 81 ARG A C 1
ATOM 662 O O . ARG A 1 81 ? -9.999 1.229 0.032 1.00 96.19 81 ARG A O 1
ATOM 669 N N . ASN A 1 82 ? -11.426 1.115 -1.691 1.00 96.56 82 ASN A N 1
ATOM 670 C CA . ASN A 1 82 ? -12.628 0.967 -0.873 1.00 96.56 82 ASN A CA 1
ATOM 671 C C . ASN A 1 82 ? -12.646 -0.355 -0.094 1.00 96.56 82 ASN A C 1
ATOM 673 O O . ASN A 1 82 ? -13.128 -0.379 1.034 1.00 96.56 82 ASN A O 1
ATOM 677 N N . MET A 1 83 ? -12.139 -1.450 -0.672 1.00 96.56 83 MET A N 1
ATOM 678 C CA . MET A 1 83 ? -11.988 -2.724 0.043 1.00 96.56 83 MET A CA 1
ATOM 679 C C . MET A 1 83 ? -11.076 -2.556 1.255 1.00 96.56 83 MET A C 1
ATOM 681 O O . MET A 1 83 ? -11.462 -2.920 2.361 1.00 96.56 83 MET A O 1
ATOM 685 N N . LEU A 1 84 ? -9.923 -1.917 1.064 1.00 95.81 84 LEU A N 1
ATOM 686 C CA . LEU A 1 84 ? -8.977 -1.679 2.145 1.00 95.81 84 LEU A CA 1
ATOM 687 C C . LEU A 1 84 ? -9.513 -0.705 3.207 1.00 95.81 84 LEU A C 1
ATOM 689 O O . LEU A 1 84 ? -9.238 -0.871 4.391 1.00 95.81 84 LEU A O 1
ATOM 693 N N . ASN A 1 85 ? -10.282 0.309 2.804 1.00 95.69 85 ASN A N 1
ATOM 694 C CA . ASN A 1 85 ? -10.867 1.268 3.742 1.00 95.69 85 ASN A CA 1
ATOM 695 C C . ASN A 1 85 ? -11.899 0.629 4.673 1.00 95.69 85 ASN A C 1
ATOM 697 O O . ASN A 1 85 ? -12.015 1.073 5.806 1.00 95.69 85 ASN A O 1
ATOM 701 N N . ARG A 1 86 ? -12.599 -0.421 4.229 1.00 96.19 86 ARG A N 1
ATOM 702 C CA . ARG A 1 86 ? -13.610 -1.134 5.029 1.00 96.19 86 ARG A CA 1
ATOM 703 C C . ARG A 1 86 ? -13.032 -2.103 6.060 1.00 96.19 86 ARG A C 1
ATOM 705 O O . ARG A 1 86 ? -13.800 -2.637 6.862 1.00 96.19 86 ARG A O 1
ATOM 712 N N . LEU A 1 87 ? -11.720 -2.351 6.035 1.00 95.56 87 LEU A N 1
ATOM 713 C CA . LEU A 1 87 ? -11.067 -3.202 7.027 1.00 95.56 87 LEU A CA 1
ATOM 714 C C . LEU A 1 87 ? -11.334 -2.659 8.431 1.00 95.56 87 LEU A C 1
ATOM 716 O O . LEU A 1 87 ? -11.231 -1.455 8.666 1.00 95.56 87 LEU A O 1
ATOM 720 N N . GLN A 1 88 ? -11.700 -3.558 9.340 1.00 95.69 88 GLN A N 1
ATOM 721 C CA . GLN A 1 88 ? -12.049 -3.211 10.711 1.00 95.69 88 GLN A CA 1
ATOM 722 C C . GLN A 1 88 ? -10.784 -3.037 11.543 1.00 95.69 88 GLN A C 1
ATOM 724 O O . GLN A 1 88 ? -9.930 -3.926 11.599 1.00 95.69 88 GLN A O 1
ATOM 729 N N . VAL A 1 89 ? -10.686 -1.894 12.208 1.00 94.56 89 VAL A N 1
ATOM 730 C CA . VAL A 1 89 ? -9.553 -1.527 13.047 1.00 94.56 89 VAL A CA 1
ATOM 731 C C . VAL A 1 89 ? -10.018 -1.113 14.438 1.00 94.56 89 VAL A C 1
ATOM 733 O O . VAL A 1 89 ? -11.176 -0.749 14.671 1.00 94.56 89 VAL A O 1
ATOM 736 N N . LYS A 1 90 ? -9.089 -1.198 15.379 1.00 94.56 90 LYS A N 1
ATOM 737 C CA . LYS A 1 90 ? -9.199 -0.662 16.723 1.00 94.56 90 LYS A CA 1
ATOM 738 C C . LYS A 1 90 ? -8.188 0.466 16.868 1.00 94.56 90 LYS A C 1
ATOM 740 O O . LYS A 1 90 ? -7.010 0.301 16.565 1.00 94.56 90 LYS A O 1
ATOM 745 N N . CYS A 1 91 ? -8.665 1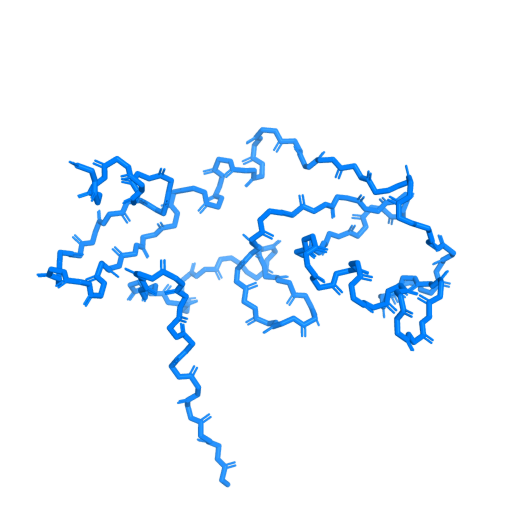.621 17.309 1.00 94.12 91 CYS A N 1
ATOM 746 C CA . CYS A 1 91 ? -7.824 2.772 17.592 1.00 94.12 91 CYS A CA 1
ATOM 747 C C . CYS A 1 91 ? -6.933 2.464 18.801 1.00 94.12 91 CYS A C 1
ATOM 749 O O . CYS A 1 91 ? -7.434 2.129 19.877 1.00 94.12 91 CYS A O 1
ATOM 751 N N . THR A 1 92 ? -5.617 2.616 18.654 1.00 91.75 92 THR A N 1
ATOM 752 C CA . THR A 1 92 ? -4.667 2.384 19.755 1.00 91.75 92 THR A CA 1
ATOM 753 C C . THR A 1 92 ? -4.600 3.557 20.733 1.00 91.75 92 THR A C 1
ATOM 755 O O . THR A 1 92 ? -4.082 3.398 21.834 1.00 91.75 92 THR A O 1
ATOM 758 N N . THR A 1 93 ? -5.125 4.727 20.356 1.00 90.94 93 THR A N 1
ATOM 759 C CA . THR A 1 93 ? -5.110 5.945 21.184 1.00 90.94 93 THR A CA 1
ATOM 760 C C . THR A 1 93 ? -6.232 5.951 22.223 1.00 90.94 93 THR A C 1
ATOM 762 O O . THR A 1 93 ? -5.978 6.209 23.396 1.00 90.94 93 THR A O 1
ATOM 765 N N . CYS A 1 94 ? -7.474 5.659 21.820 1.00 93.06 94 CYS A N 1
ATOM 766 C CA . CYS A 1 94 ? -8.644 5.671 22.713 1.00 93.06 94 CYS A CA 1
ATOM 767 C C . CYS A 1 94 ? -9.202 4.267 23.022 1.00 93.06 94 CYS A C 1
ATOM 769 O O . CYS A 1 94 ? -10.005 4.114 23.940 1.00 93.06 94 CYS A O 1
ATOM 771 N N . GLY A 1 95 ? -8.797 3.239 22.266 1.00 92.31 95 GLY A N 1
ATOM 772 C CA . GLY A 1 95 ? -9.262 1.857 22.418 1.00 92.31 95 GLY A CA 1
ATOM 773 C C . GLY A 1 95 ? -10.558 1.510 21.673 1.00 92.31 95 GLY A C 1
ATOM 774 O O . GLY A 1 95 ? -10.984 0.352 21.727 1.00 92.31 95 GLY A O 1
ATOM 775 N N . GLN A 1 96 ? -11.193 2.460 20.974 1.00 93.88 96 GLN A N 1
ATOM 776 C CA . GLN A 1 96 ? -12.426 2.209 20.221 1.00 93.88 96 GLN A CA 1
ATOM 777 C C . GLN A 1 96 ? -12.190 1.174 19.114 1.00 93.88 96 GLN A C 1
ATOM 779 O O . GLN A 1 96 ? -11.293 1.324 18.290 1.00 93.88 96 GLN A O 1
ATOM 784 N N . SER A 1 97 ? -13.006 0.120 19.105 1.00 93.56 97 SER A N 1
ATOM 785 C CA . SER A 1 97 ? -12.953 -0.978 18.129 1.00 93.56 97 SER A CA 1
ATOM 786 C C . SER A 1 97 ? -14.101 -0.883 17.125 1.00 93.56 97 SER A C 1
ATOM 788 O O . SER A 1 97 ? -15.114 -0.245 17.409 1.00 93.56 97 SER A O 1
ATOM 790 N N . GLY A 1 98 ? -13.968 -1.555 15.979 1.00 91.94 98 GLY A N 1
ATOM 791 C CA . GLY A 1 98 ? -15.018 -1.598 14.953 1.00 91.94 98 GLY A CA 1
ATOM 792 C C . GLY A 1 98 ? -15.067 -0.351 14.065 1.00 91.94 98 GLY A C 1
ATOM 793 O O . GLY A 1 98 ? -16.097 -0.047 13.465 1.00 91.94 98 GLY A O 1
ATOM 794 N N . LEU A 1 99 ? -13.967 0.401 14.015 1.00 94.69 99 LEU A N 1
ATOM 795 C CA . LEU A 1 99 ? -13.798 1.515 13.091 1.00 94.69 99 LEU A CA 1
ATOM 796 C C . LEU A 1 99 ? -13.432 0.960 11.715 1.00 94.69 99 LEU A C 1
ATOM 798 O O . LEU A 1 99 ? -12.695 -0.022 11.616 1.00 94.69 99 LEU A O 1
ATOM 802 N N . GLN A 1 100 ? -13.899 1.595 10.645 1.00 95.75 100 GLN A N 1
ATOM 803 C CA . GLN A 1 100 ? -13.324 1.334 9.331 1.00 95.75 100 GLN A CA 1
ATOM 804 C C . GLN A 1 100 ? -11.982 2.053 9.238 1.00 95.75 100 GLN A C 1
ATOM 806 O O . GLN A 1 100 ? -11.855 3.200 9.661 1.00 95.75 100 GLN A O 1
ATOM 811 N N . ARG A 1 101 ? -10.978 1.401 8.652 1.00 94.50 101 ARG A N 1
ATOM 812 C CA . ARG A 1 101 ? -9.645 1.984 8.462 1.00 94.50 101 ARG A CA 1
ATOM 813 C C . ARG A 1 101 ? -9.691 3.350 7.769 1.00 94.50 101 ARG A C 1
ATOM 815 O O . ARG A 1 101 ? -8.873 4.209 8.071 1.00 94.50 101 ARG A O 1
ATOM 822 N N . GLY A 1 102 ? -10.629 3.536 6.838 1.00 93.44 102 GLY A N 1
ATOM 823 C CA . GLY A 1 102 ? -10.825 4.803 6.130 1.00 93.44 102 GLY A CA 1
ATOM 824 C C . GLY A 1 102 ? -11.329 5.957 7.003 1.00 93.44 102 GLY A C 1
ATOM 825 O O . GLY A 1 102 ? -11.050 7.097 6.662 1.00 93.44 102 GLY A O 1
ATOM 826 N N . ASP A 1 103 ? -12.002 5.661 8.118 1.00 94.50 103 ASP A N 1
ATOM 827 C CA . ASP A 1 103 ? -12.625 6.652 9.010 1.00 94.50 103 ASP A CA 1
ATOM 828 C C . ASP A 1 103 ? -11.725 7.002 10.212 1.00 94.50 103 ASP A C 1
ATOM 830 O O . ASP A 1 103 ? -12.120 7.749 11.105 1.00 94.50 103 ASP A O 1
ATOM 834 N N . LEU A 1 104 ? -10.517 6.428 10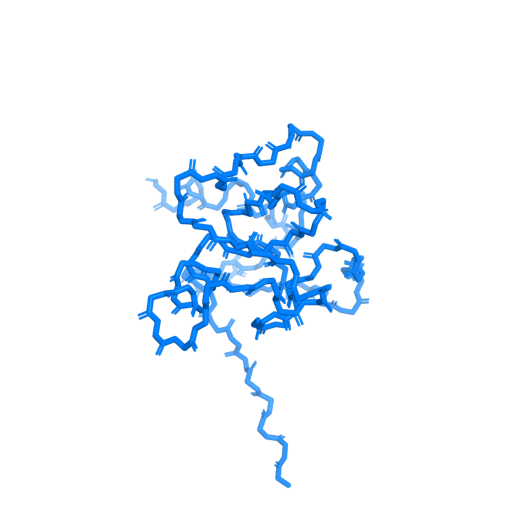.285 1.00 90.69 104 LEU A N 1
ATOM 835 C CA . LEU A 1 104 ? -9.633 6.606 11.437 1.00 90.69 104 LEU A CA 1
ATOM 836 C C . LEU A 1 104 ? -9.120 8.049 11.570 1.00 90.69 104 LEU A C 1
ATOM 838 O O . LEU A 1 104 ? -8.955 8.522 12.690 1.00 90.69 104 LEU A O 1
ATOM 842 N N . ASP A 1 105 ? -8.881 8.739 10.452 1.00 87.94 105 ASP A N 1
ATOM 843 C CA . ASP A 1 105 ? -8.433 10.139 10.458 1.00 87.94 105 ASP A CA 1
ATOM 844 C C . ASP A 1 105 ? -9.534 11.061 10.998 1.00 87.94 105 ASP A C 1
ATOM 846 O O . ASP A 1 105 ? -9.308 11.802 11.951 1.00 87.94 105 ASP A O 1
ATOM 850 N N . ASP A 1 106 ? -10.764 10.921 10.489 1.00 91.06 106 ASP A N 1
ATOM 851 C CA . ASP A 1 106 ? -11.943 11.621 11.011 1.00 91.06 106 ASP A CA 1
ATOM 852 C C . ASP A 1 106 ? -12.216 11.296 12.491 1.00 91.06 106 ASP A C 1
ATOM 854 O O . ASP A 1 106 ? -12.725 12.138 13.223 1.00 91.06 106 ASP A O 1
ATOM 858 N N . HIS A 1 107 ? -11.868 10.093 12.959 1.00 91.25 107 HIS A N 1
ATOM 859 C CA . HIS A 1 107 ? -11.993 9.707 14.367 1.00 91.25 107 HIS A CA 1
ATOM 860 C C . HIS A 1 107 ? -10.951 10.370 15.290 1.00 91.25 107 HIS A C 1
ATOM 862 O O . HIS A 1 107 ? -11.204 10.511 16.487 1.00 91.25 107 HIS A O 1
ATOM 868 N N . MET A 1 108 ? -9.774 10.732 14.769 1.00 84.19 108 MET A N 1
ATOM 869 C CA . MET A 1 108 ? -8.665 11.298 15.552 1.00 84.19 108 MET A CA 1
ATOM 870 C C . MET A 1 108 ? -8.643 12.836 15.574 1.00 84.19 108 MET A C 1
ATOM 872 O O . MET A 1 108 ? -7.814 13.405 16.290 1.00 84.19 108 MET A O 1
ATOM 876 N N . ASN A 1 109 ? -9.537 13.491 14.827 1.00 80.06 109 ASN A N 1
ATOM 877 C CA . ASN A 1 109 ? -9.709 14.948 14.767 1.00 80.06 109 ASN A CA 1
ATOM 878 C C . ASN A 1 109 ? -10.851 15.437 15.672 1.00 80.06 109 ASN A C 1
ATOM 880 O O . ASN A 1 109 ? -10.716 16.561 16.211 1.00 80.06 109 ASN A O 1
#

Sequence (109 aa):
MFEQRNTVHDGYEYVDEASIDPELICSICHQPFQDPQYTPCDDTFCRRCITQWIQTQNTSCPICRKFLSIDNLTQVNRPLRNMLNRLQVKCTTCGQSGLQRGDLDDHMN

pLDDT: mean 88.88, std 14.69, range [30.77, 97.69]